Protein AF-A0A1T2L2W0-F1 (afdb_monomer)

Secondary structure (DSSP, 8-state):
--HHHHHHHHHHHHTS---THHHHTT-GGGS-SPPPSS-BTTBEEEEESTTT-EEEEE---HHHHHHHHHTT-SPPSSHHHHHHHHHHHHHHHHHHH--

Sequence (99 aa):
MDYQKLLFGILLFSALHSNATAVNLLNPENRGKPQIDNPTPSLFSVCYGNTCHTVEHVALSPQQWKSVRQFFQPPAESPQQERSQIANAIAYLEVEVEV

Organism: NCBI:txid1918949

pLDDT: mean 80.36, std 19.57, range [44.94, 98.75]

Solvent-accessible surface area (backbone atoms only — not comparable to full-atom values): 6008 Å² total; per-residue (Å²): 135,68,65,67,63,52,52,55,49,54,57,56,58,67,72,71,66,73,62,70,68,69,63,60,77,71,42,71,88,63,43,56,48,80,82,57,93,79,60,45,68,68,43,31,60,44,72,39,63,82,92,52,51,26,32,43,78,48,61,46,53,77,65,56,50,48,56,50,55,49,50,56,59,72,70,62,92,42,74,69,51,39,52,51,31,50,51,55,34,49,57,52,45,54,73,74,64,67,126

Foldseek 3Di:
DDVVVVVVVVVVVVVPPPPPVVVVVPDPVQAADDADPDDDQQWGWDADDPPSRYIDIDHDDPVLVVVLVVLCPPPDPDPVSVVVSVVVSVVSCCVVVHD

Structure (mmCIF, N/CA/C/O backbone):
data_AF-A0A1T2L2W0-F1
#
_entry.id   AF-A0A1T2L2W0-F1
#
loop_
_atom_site.group_PDB
_atom_site.id
_atom_site.type_symbol
_atom_site.label_atom_id
_atom_site.label_alt_id
_atom_site.label_comp_id
_atom_site.label_asym_id
_atom_site.label_entity_id
_atom_site.label_seq_id
_atom_site.pdbx_PDB_ins_code
_atom_site.Cartn_x
_atom_site.Cartn_y
_atom_site.Cartn_z
_atom_site.occupancy
_atom_site.B_iso_or_equiv
_atom_site.auth_seq_id
_atom_site.auth_comp_id
_atom_site.auth_asym_id
_atom_site.auth_atom_id
_atom_site.pdbx_PDB_model_num
ATOM 1 N N . MET A 1 1 ? 47.408 -48.698 -15.181 1.00 51.97 1 MET A N 1
ATOM 2 C CA . MET A 1 1 ? 46.379 -47.639 -15.091 1.00 51.97 1 MET A CA 1
ATOM 3 C C . MET A 1 1 ? 46.982 -46.481 -14.323 1.00 51.97 1 MET A C 1
ATOM 5 O O . MET A 1 1 ? 47.432 -46.670 -13.204 1.00 51.97 1 MET A O 1
ATOM 9 N N . ASP A 1 2 ? 47.122 -45.346 -14.997 1.00 60.72 2 ASP A N 1
ATOM 10 C CA . ASP A 1 2 ? 48.052 -44.265 -14.665 1.00 60.72 2 ASP A CA 1
ATOM 11 C C . ASP A 1 2 ? 47.317 -43.166 -13.873 1.00 60.72 2 ASP A C 1
ATOM 13 O O . ASP A 1 2 ? 46.705 -42.262 -14.446 1.00 60.72 2 ASP A O 1
ATOM 17 N N . TYR A 1 3 ? 47.297 -43.304 -12.541 1.00 57.78 3 TYR A N 1
ATOM 18 C CA . TYR A 1 3 ? 46.549 -42.430 -11.622 1.00 57.78 3 TYR A CA 1
ATOM 19 C C . TYR A 1 3 ? 46.992 -40.960 -11.680 1.00 57.78 3 TYR A C 1
ATOM 21 O O . TYR A 1 3 ? 46.192 -40.073 -11.379 1.00 57.78 3 TYR A O 1
ATOM 29 N N . GLN A 1 4 ? 48.221 -40.676 -12.128 1.00 54.59 4 GLN A N 1
ATOM 30 C CA . GLN A 1 4 ? 48.686 -39.300 -12.319 1.00 54.59 4 GLN A CA 1
ATOM 31 C C . GLN A 1 4 ? 47.921 -38.588 -13.438 1.00 54.59 4 GLN A C 1
ATOM 33 O O . GLN A 1 4 ? 47.531 -37.437 -13.264 1.00 54.59 4 GLN A O 1
ATOM 38 N N . LYS A 1 5 ? 47.621 -39.266 -14.553 1.00 55.09 5 LYS A N 1
ATOM 39 C CA . LYS A 1 5 ? 46.844 -38.666 -15.655 1.00 55.09 5 LYS A CA 1
ATOM 40 C C . LYS A 1 5 ? 45.403 -38.365 -15.242 1.00 55.09 5 LYS A C 1
ATOM 42 O O . LYS A 1 5 ? 44.822 -37.385 -15.697 1.00 55.09 5 LYS A O 1
ATOM 47 N N . LEU A 1 6 ? 44.856 -39.181 -14.343 1.00 55.62 6 LEU A N 1
ATOM 48 C CA . LEU A 1 6 ? 43.502 -39.030 -13.815 1.00 55.62 6 LEU A CA 1
ATOM 49 C C . LEU A 1 6 ? 43.410 -37.858 -12.821 1.00 55.62 6 LEU A C 1
ATOM 51 O O . LEU A 1 6 ? 42.475 -37.066 -12.898 1.00 55.62 6 LEU A O 1
ATOM 55 N N . LEU A 1 7 ? 44.420 -37.686 -11.961 1.00 56.19 7 LEU A N 1
ATOM 56 C CA . LEU A 1 7 ? 44.526 -36.540 -11.047 1.00 56.19 7 LEU A CA 1
ATOM 57 C C . LEU A 1 7 ? 44.754 -35.212 -11.786 1.00 56.19 7 LEU A C 1
ATOM 59 O O . LEU A 1 7 ? 44.098 -34.226 -11.461 1.00 56.19 7 LEU A O 1
ATOM 63 N N . PHE A 1 8 ? 45.611 -35.184 -12.814 1.00 57.62 8 PHE A N 1
ATOM 64 C CA . PHE A 1 8 ? 45.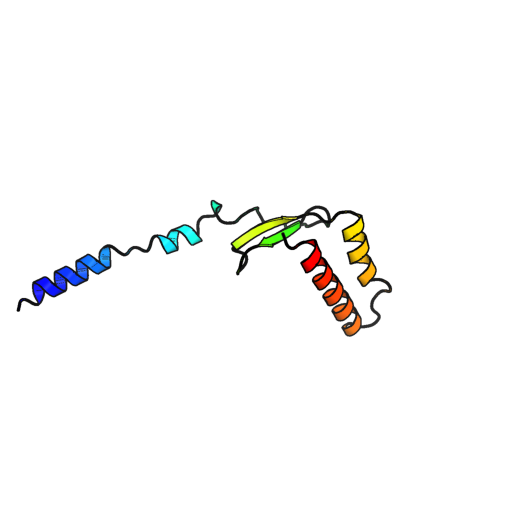789 -33.988 -13.650 1.00 57.62 8 PHE A CA 1
ATOM 65 C C . PHE A 1 8 ? 44.518 -33.630 -14.433 1.00 57.62 8 PHE A C 1
ATOM 67 O O . PHE A 1 8 ? 44.190 -32.450 -14.547 1.00 57.62 8 PHE A O 1
ATOM 74 N N . GLY A 1 9 ? 43.774 -34.632 -14.915 1.00 55.84 9 GLY A N 1
ATOM 75 C CA . GLY A 1 9 ? 42.472 -34.421 -15.546 1.00 55.84 9 GLY A CA 1
ATOM 76 C C . GLY A 1 9 ? 41.468 -33.773 -14.590 1.00 55.84 9 GLY A C 1
ATOM 77 O O . GLY A 1 9 ? 40.894 -32.739 -14.917 1.00 55.84 9 GLY A O 1
ATOM 78 N N . ILE A 1 10 ? 41.308 -34.324 -13.382 1.00 59.69 10 ILE A N 1
ATOM 79 C CA . ILE A 1 10 ? 40.361 -33.808 -12.379 1.00 59.69 10 ILE A CA 1
ATOM 80 C C . ILE A 1 10 ? 40.723 -32.378 -11.942 1.00 59.69 10 ILE A C 1
ATOM 82 O O . ILE A 1 10 ? 39.833 -31.531 -11.858 1.00 59.69 10 ILE A O 1
ATOM 86 N N . LEU A 1 11 ? 42.011 -32.079 -11.735 1.00 53.59 11 LEU A N 1
ATOM 87 C CA . LEU A 1 11 ? 42.461 -30.743 -11.324 1.00 53.59 11 LEU A CA 1
ATOM 88 C C . LEU A 1 11 ? 42.277 -29.678 -12.424 1.00 53.59 11 LEU A C 1
ATOM 90 O O . LEU A 1 11 ? 41.970 -28.525 -12.112 1.00 53.59 11 LEU A O 1
ATOM 94 N N . LEU A 1 12 ? 42.389 -30.052 -13.706 1.00 54.53 12 LEU A N 1
ATOM 95 C CA . LEU A 1 12 ? 42.088 -29.158 -14.833 1.00 54.53 12 LEU A CA 1
ATOM 96 C C . LEU A 1 12 ? 40.580 -28.890 -14.987 1.00 54.53 12 LEU A C 1
ATOM 98 O O . LEU A 1 12 ? 40.194 -27.758 -15.280 1.00 54.53 12 LEU A O 1
ATOM 102 N N . PHE A 1 13 ? 39.715 -29.878 -14.728 1.00 52.91 13 PHE A N 1
ATOM 103 C CA . PHE A 1 13 ? 38.258 -29.67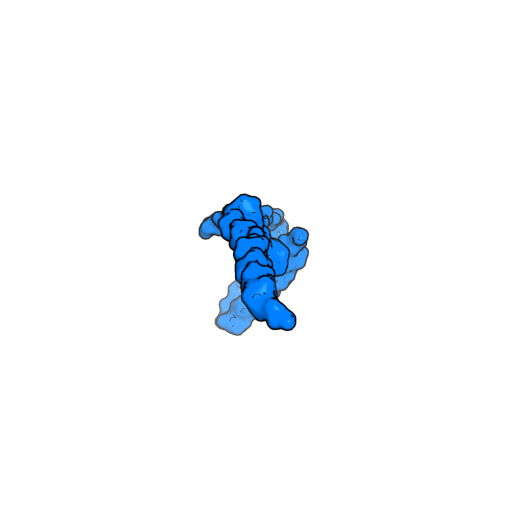6 -14.759 1.00 52.91 13 PHE A CA 1
ATOM 104 C C . PHE A 1 13 ? 37.758 -28.765 -13.626 1.00 52.91 13 PHE A C 1
ATOM 106 O O . PHE A 1 13 ? 36.818 -27.996 -13.834 1.00 52.91 13 PHE A O 1
ATOM 113 N N . SER A 1 14 ? 38.388 -28.785 -12.448 1.00 51.44 14 SER A N 1
ATOM 114 C CA . SER A 1 14 ? 37.998 -27.910 -11.331 1.00 51.44 14 SER A CA 1
ATOM 115 C C . SER A 1 14 ? 38.339 -26.427 -11.540 1.00 51.44 14 SER A C 1
ATOM 117 O O . SER A 1 14 ? 37.695 -25.576 -10.936 1.00 51.44 14 SER A O 1
ATOM 119 N N . ALA A 1 15 ? 39.297 -26.095 -12.413 1.00 49.03 15 ALA A N 1
ATOM 120 C CA . ALA A 1 15 ? 39.714 -24.709 -12.659 1.00 49.03 15 ALA A CA 1
ATOM 121 C C . ALA A 1 15 ? 38.876 -23.974 -13.729 1.00 49.03 15 ALA A C 1
ATOM 123 O O . ALA A 1 15 ? 38.975 -22.755 -13.847 1.00 49.03 15 ALA A O 1
ATOM 124 N N . LEU A 1 16 ? 38.048 -24.689 -14.504 1.00 49.22 16 LEU A N 1
ATOM 125 C CA . LEU A 1 16 ? 37.253 -24.118 -15.605 1.00 49.22 16 LEU A CA 1
ATOM 126 C C . LEU A 1 16 ? 35.778 -23.859 -15.260 1.00 49.22 16 LEU A C 1
ATOM 128 O O . LEU A 1 16 ? 35.072 -23.245 -16.054 1.00 49.22 16 LEU A O 1
AT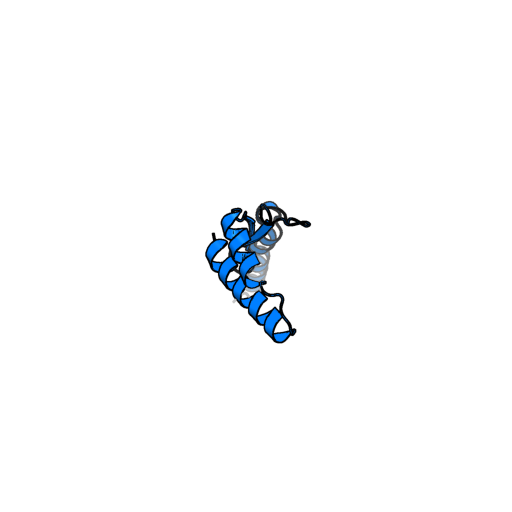OM 132 N N . HIS A 1 17 ? 35.313 -24.245 -14.071 1.00 44.94 17 HIS A N 1
ATOM 133 C CA . HIS A 1 17 ? 33.943 -23.976 -13.615 1.00 44.94 17 HIS A CA 1
ATOM 134 C C . HIS A 1 17 ? 33.884 -22.793 -12.642 1.00 44.94 17 HIS A C 1
ATOM 136 O O . HIS A 1 17 ? 33.222 -22.849 -11.605 1.00 44.94 17 HIS A O 1
ATOM 142 N N . SER A 1 18 ? 34.558 -21.691 -12.983 1.00 45.41 18 SER A N 1
ATOM 143 C CA . SER A 1 18 ? 34.183 -20.385 -12.437 1.00 45.41 18 SER A CA 1
ATOM 144 C C . SER A 1 18 ? 32.758 -20.096 -12.902 1.00 45.41 18 SER A C 1
ATOM 146 O O . SER A 1 18 ? 32.528 -19.673 -14.032 1.00 45.41 18 SER A O 1
ATOM 148 N N . ASN A 1 19 ? 31.789 -20.402 -12.043 1.00 49.94 19 ASN A N 1
ATOM 149 C CA . ASN A 1 19 ? 30.374 -20.162 -12.267 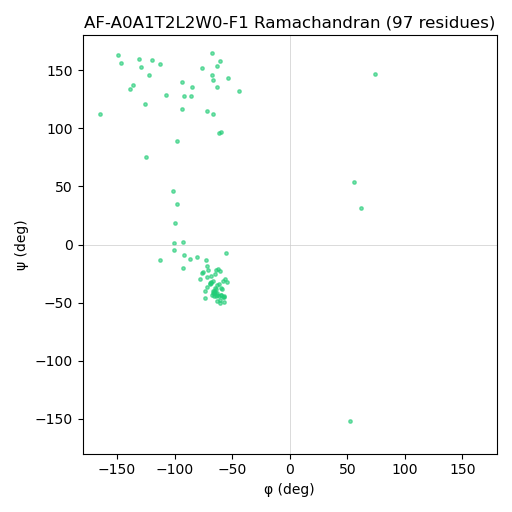1.00 49.94 19 ASN A CA 1
ATOM 150 C C . ASN A 1 19 ? 30.140 -18.657 -12.473 1.00 49.94 19 ASN A C 1
ATOM 152 O O . ASN A 1 19 ? 29.975 -17.898 -11.516 1.00 49.94 19 ASN A O 1
ATOM 156 N N . ALA A 1 20 ? 30.078 -18.229 -13.736 1.00 50.31 20 ALA A N 1
ATOM 157 C CA . ALA A 1 20 ? 29.672 -16.885 -14.152 1.00 50.31 20 ALA A CA 1
ATOM 158 C C . ALA A 1 20 ? 28.277 -16.473 -13.620 1.00 50.31 20 ALA A C 1
ATOM 160 O O . ALA A 1 20 ? 27.881 -15.317 -13.730 1.00 50.31 20 ALA A O 1
ATOM 161 N N . THR A 1 21 ? 27.534 -17.391 -12.996 1.00 50.72 21 THR A N 1
ATOM 162 C CA . THR A 1 21 ? 26.255 -17.132 -12.330 1.00 50.72 21 THR A CA 1
ATOM 163 C C . THR A 1 21 ? 26.387 -16.297 -11.054 1.00 50.72 21 THR A C 1
ATOM 165 O O . THR A 1 21 ? 25.508 -15.482 -10.790 1.00 50.72 21 THR A O 1
ATOM 168 N N . ALA A 1 22 ? 27.479 -16.417 -10.289 1.00 51.84 22 ALA A N 1
ATOM 169 C CA . ALA A 1 22 ? 27.654 -15.636 -9.057 1.00 51.84 22 ALA A CA 1
ATOM 170 C C . ALA A 1 22 ? 27.926 -14.143 -9.330 1.00 51.84 22 ALA A C 1
ATOM 172 O O . ALA A 1 22 ? 27.564 -13.286 -8.527 1.00 51.84 22 ALA A O 1
ATOM 173 N N . VAL A 1 23 ? 28.530 -13.822 -10.480 1.00 48.12 23 VAL A N 1
ATOM 174 C CA . VAL A 1 23 ? 28.919 -12.449 -10.845 1.00 48.12 23 VAL A CA 1
ATOM 175 C C . VAL A 1 23 ? 27.716 -11.626 -11.328 1.00 48.12 23 VAL A C 1
ATOM 177 O O . VAL A 1 23 ? 27.655 -10.426 -11.079 1.00 48.12 23 VAL A O 1
ATOM 180 N N . ASN A 1 24 ? 26.708 -12.261 -11.937 1.00 52.22 24 ASN A N 1
ATOM 181 C CA . ASN A 1 24 ? 25.511 -11.563 -12.428 1.00 52.22 24 ASN A CA 1
ATOM 182 C C . ASN A 1 24 ? 24.515 -11.160 -11.327 1.00 52.22 24 ASN A C 1
ATOM 184 O O . ASN A 1 24 ? 23.771 -10.198 -11.513 1.00 52.22 24 ASN A O 1
ATOM 188 N N . LEU A 1 25 ? 24.511 -11.846 -10.179 1.00 52.84 25 LEU A N 1
ATOM 189 C CA . LEU A 1 25 ? 23.604 -11.547 -9.059 1.00 52.84 25 LEU A CA 1
ATOM 190 C C . LEU A 1 25 ? 23.961 -10.251 -8.315 1.00 52.84 25 LEU A C 1
ATOM 192 O O . LEU A 1 25 ? 23.127 -9.697 -7.605 1.00 52.84 25 LEU A O 1
ATOM 196 N N . LEU A 1 26 ? 25.189 -9.758 -8.481 1.00 54.47 26 LEU A N 1
ATOM 197 C CA . LEU A 1 26 ? 25.653 -8.507 -7.878 1.00 54.47 26 LEU A CA 1
ATOM 198 C C . LEU A 1 26 ? 25.632 -7.329 -8.863 1.00 54.47 26 LEU A C 1
ATOM 200 O O . LEU A 1 26 ? 26.015 -6.224 -8.479 1.00 54.47 26 LEU A O 1
ATOM 204 N N . ASN A 1 27 ? 25.183 -7.534 -10.109 1.00 53.34 27 ASN A N 1
ATOM 205 C CA . ASN A 1 27 ? 25.112 -6.460 -11.093 1.00 53.34 27 ASN A CA 1
ATOM 206 C C . ASN A 1 27 ? 23.961 -5.489 -10.738 1.00 53.34 27 ASN A C 1
ATOM 208 O O . ASN A 1 27 ? 22.795 -5.890 -10.781 1.00 53.34 27 ASN A O 1
ATOM 212 N N . PRO A 1 28 ? 24.244 -4.218 -10.387 1.00 55.09 28 PRO A N 1
ATOM 213 C CA . PRO A 1 28 ? 23.211 -3.235 -10.069 1.00 55.09 28 PRO A CA 1
ATOM 214 C C . PRO A 1 28 ? 22.273 -2.929 -11.239 1.00 55.09 28 PRO A C 1
ATOM 216 O O . PRO A 1 28 ? 21.151 -2.504 -10.989 1.00 55.09 28 PRO A O 1
ATOM 219 N N . GLU A 1 29 ? 22.684 -3.191 -12.481 1.00 53.44 29 GLU A N 1
ATOM 220 C CA . GLU A 1 29 ? 21.853 -2.943 -13.667 1.00 53.44 29 GLU A CA 1
ATOM 221 C C . GLU A 1 29 ? 20.697 -3.944 -13.831 1.00 53.44 29 GLU A C 1
ATOM 223 O O . GLU A 1 29 ? 19.760 -3.675 -14.574 1.00 53.44 29 GLU A O 1
ATOM 228 N N . ASN A 1 30 ? 20.706 -5.061 -13.092 1.00 53.75 30 ASN A N 1
ATOM 229 C CA . ASN A 1 30 ? 19.603 -6.032 -13.072 1.00 53.75 30 ASN A CA 1
ATOM 230 C C . ASN A 1 30 ? 18.576 -5.767 -11.954 1.00 53.75 30 ASN A C 1
ATOM 232 O O . ASN A 1 30 ? 17.636 -6.539 -11.794 1.00 53.75 30 ASN A O 1
ATOM 236 N N . ARG A 1 31 ? 18.741 -4.699 -11.158 1.00 61.31 31 ARG A N 1
ATOM 237 C CA . ARG A 1 31 ? 17.916 -4.414 -9.968 1.00 61.31 31 ARG A CA 1
ATOM 238 C C . ARG A 1 31 ? 16.788 -3.407 -10.225 1.00 61.31 31 ARG A C 1
ATOM 240 O O . ARG A 1 31 ? 16.464 -2.635 -9.337 1.00 61.31 31 ARG A O 1
ATOM 247 N N . GLY A 1 32 ? 16.176 -3.394 -11.409 1.00 73.69 32 GLY A N 1
ATOM 248 C CA . GLY A 1 32 ? 15.025 -2.522 -11.685 1.00 73.69 32 GLY A CA 1
ATOM 249 C C . GLY A 1 32 ? 15.255 -1.038 -11.354 1.00 73.69 32 GLY A C 1
ATOM 250 O O . GLY A 1 32 ? 16.372 -0.525 -11.422 1.00 73.69 32 GLY A O 1
ATOM 251 N N . LYS A 1 33 ? 14.178 -0.329 -11.016 1.00 86.00 33 LYS A N 1
ATOM 252 C CA . LYS A 1 33 ? 14.205 1.084 -10.610 1.00 86.00 33 LYS A CA 1
ATOM 253 C C . LYS A 1 33 ? 14.726 1.221 -9.163 1.00 86.00 33 LYS A C 1
ATOM 255 O O . LYS A 1 33 ? 14.527 0.319 -8.359 1.00 86.00 33 LYS A O 1
ATOM 260 N N . PRO A 1 34 ? 15.359 2.342 -8.769 1.00 89.19 34 PRO A N 1
ATOM 261 C CA . PRO A 1 34 ? 15.804 2.534 -7.383 1.00 89.19 34 PRO A CA 1
ATOM 262 C C . PRO A 1 34 ? 14.624 2.566 -6.399 1.00 89.19 34 PRO A C 1
ATOM 264 O O . PRO A 1 34 ? 13.523 2.972 -6.764 1.00 89.19 34 PRO A O 1
ATOM 267 N N . GLN A 1 35 ? 14.841 2.197 -5.135 1.00 91.75 35 GLN A N 1
ATOM 268 C CA . GLN A 1 35 ? 13.814 2.336 -4.095 1.00 91.75 35 GLN A CA 1
ATOM 269 C C . GLN A 1 35 ? 13.508 3.819 -3.815 1.00 91.75 35 GLN A C 1
ATOM 271 O O . GLN A 1 35 ? 14.410 4.654 -3.799 1.00 91.75 35 GLN A O 1
ATOM 276 N N . ILE A 1 36 ? 12.236 4.144 -3.585 1.00 93.56 36 ILE A N 1
ATOM 277 C CA . ILE A 1 36 ? 11.786 5.477 -3.170 1.00 93.56 36 ILE A CA 1
ATOM 278 C C . ILE A 1 36 ? 11.692 5.519 -1.642 1.00 93.56 36 ILE A C 1
ATOM 280 O O . ILE A 1 36 ? 10.860 4.832 -1.056 1.00 93.56 36 ILE A O 1
ATOM 284 N N . ASP A 1 37 ? 12.499 6.365 -1.002 1.00 93.19 37 ASP A N 1
ATOM 285 C CA . ASP A 1 37 ? 12.540 6.470 0.467 1.00 93.19 37 ASP A CA 1
ATOM 286 C C . ASP A 1 37 ? 11.341 7.225 1.068 1.00 93.19 37 ASP A C 1
ATOM 288 O O . ASP A 1 37 ? 10.988 7.019 2.225 1.00 93.19 37 ASP A O 1
ATOM 292 N N . ASN A 1 38 ? 10.695 8.094 0.281 1.00 95.12 38 ASN A N 1
ATOM 293 C CA . ASN A 1 38 ? 9.541 8.897 0.699 1.00 95.12 38 ASN A CA 1
ATOM 294 C C . ASN A 1 38 ? 8.362 8.667 -0.262 1.00 95.12 38 ASN A C 1
ATOM 296 O O . ASN A 1 38 ? 8.110 9.504 -1.135 1.00 95.12 38 ASN A O 1
ATOM 300 N N . PRO A 1 39 ? 7.675 7.514 -0.170 1.00 95.06 39 PRO A N 1
ATOM 301 C CA . PRO A 1 39 ? 6.621 7.163 -1.109 1.00 95.06 39 PRO A CA 1
ATOM 302 C C . PRO A 1 39 ? 5.404 8.078 -0.957 1.00 95.06 39 PRO A C 1
ATOM 304 O O . PRO A 1 39 ? 5.024 8.490 0.141 1.00 95.06 39 PRO A O 1
ATOM 307 N N . THR A 1 40 ? 4.747 8.343 -2.080 1.00 96.88 40 THR A N 1
ATOM 308 C CA . THR A 1 40 ? 3.417 8.959 -2.121 1.00 96.88 40 THR A CA 1
ATOM 309 C C . THR A 1 40 ? 2.453 8.000 -2.815 1.00 96.88 40 THR A C 1
ATOM 311 O O . THR A 1 40 ? 2.897 7.174 -3.610 1.00 96.88 40 THR A O 1
ATOM 314 N N . PRO A 1 41 ? 1.130 8.111 -2.612 1.00 95.38 41 PRO A N 1
ATOM 315 C CA . PRO A 1 41 ? 0.177 7.284 -3.355 1.00 95.38 41 PRO A CA 1
ATOM 316 C C . PRO A 1 41 ? 0.318 7.416 -4.878 1.00 95.38 41 PRO A C 1
ATOM 318 O O . PRO A 1 41 ? 0.063 6.464 -5.603 1.00 95.38 41 PRO A O 1
ATOM 321 N N . SER A 1 42 ? 0.757 8.579 -5.367 1.00 95.75 42 SER A N 1
ATOM 322 C CA . SER A 1 42 ? 1.015 8.838 -6.787 1.00 95.75 42 SER A CA 1
ATOM 323 C C . SER A 1 42 ? 2.356 8.310 -7.301 1.00 95.75 42 SER A C 1
ATOM 325 O O . SER A 1 42 ? 2.578 8.361 -8.506 1.00 95.75 42 SER A O 1
ATOM 327 N N . LEU A 1 43 ? 3.263 7.873 -6.421 1.00 95.31 43 LEU A N 1
ATOM 328 C CA . LEU A 1 43 ? 4.562 7.321 -6.802 1.00 95.31 43 LEU A CA 1
ATOM 329 C C . LEU A 1 43 ? 5.211 6.580 -5.623 1.00 95.31 43 LEU A C 1
ATOM 331 O O . LEU A 1 43 ? 5.635 7.208 -4.645 1.00 95.31 43 LEU A O 1
ATOM 335 N N . PHE A 1 44 ? 5.323 5.259 -5.736 1.00 94.88 44 PHE A N 1
ATOM 336 C CA . PHE A 1 44 ? 5.978 4.396 -4.752 1.00 94.88 44 PHE A CA 1
ATOM 337 C C . PHE A 1 44 ? 6.617 3.172 -5.413 1.00 94.88 44 PHE A C 1
ATOM 339 O O . PHE A 1 44 ? 6.340 2.860 -6.572 1.00 94.88 44 PHE A O 1
ATOM 346 N N . SER A 1 45 ? 7.520 2.512 -4.686 1.00 93.12 45 SER A N 1
ATOM 347 C CA . SER A 1 45 ? 8.227 1.323 -5.164 1.00 93.12 45 SER A CA 1
ATOM 348 C C . SER A 1 45 ? 7.514 0.039 -4.741 1.00 93.12 45 SER A C 1
ATOM 350 O O . SER A 1 45 ? 7.085 -0.063 -3.593 1.00 93.12 45 SER A O 1
ATOM 352 N N . VAL A 1 46 ? 7.453 -0.953 -5.631 1.00 90.81 46 VAL A N 1
ATOM 353 C CA . VAL A 1 46 ? 7.007 -2.324 -5.335 1.00 90.81 46 VAL A CA 1
ATOM 354 C C . VAL A 1 46 ? 8.020 -3.344 -5.834 1.00 90.81 46 VAL A C 1
ATOM 356 O O . VAL A 1 46 ? 8.762 -3.094 -6.781 1.00 90.81 46 VAL A O 1
ATOM 359 N N . CYS A 1 47 ? 8.056 -4.497 -5.177 1.00 89.00 47 CYS A N 1
ATOM 360 C CA . CYS A 1 47 ? 8.849 -5.639 -5.603 1.00 89.00 47 CYS A CA 1
ATOM 361 C C . CYS A 1 47 ? 8.058 -6.475 -6.610 1.00 89.00 47 CYS A C 1
ATOM 363 O O . CYS A 1 47 ? 6.942 -6.891 -6.315 1.00 89.00 47 CYS A O 1
ATOM 365 N N . TYR A 1 48 ? 8.663 -6.761 -7.758 1.00 85.25 48 TYR A N 1
ATOM 366 C CA . TYR A 1 48 ? 8.111 -7.596 -8.816 1.00 85.25 48 TYR A CA 1
ATOM 367 C C . TYR A 1 48 ? 9.035 -8.785 -9.114 1.00 85.25 48 TYR A C 1
ATOM 369 O O . TYR A 1 48 ? 10.265 -8.695 -9.022 1.00 85.25 48 TYR A O 1
ATOM 377 N N . GLY A 1 49 ? 8.428 -9.921 -9.464 1.00 81.69 49 GLY A N 1
ATOM 378 C CA . GLY A 1 49 ? 9.119 -11.196 -9.639 1.00 81.69 49 GLY A CA 1
ATOM 379 C C . GLY A 1 49 ? 9.530 -11.840 -8.307 1.00 81.69 49 GLY A C 1
ATOM 380 O O . GLY A 1 49 ? 9.850 -11.161 -7.329 1.00 81.69 49 GLY A O 1
ATOM 381 N N . ASN A 1 50 ? 9.513 -13.176 -8.268 1.00 80.31 50 ASN A N 1
ATOM 382 C CA . ASN A 1 50 ? 9.826 -13.974 -7.075 1.00 80.31 50 ASN A CA 1
ATOM 383 C C . ASN A 1 50 ? 11.076 -13.451 -6.343 1.00 80.31 50 ASN A C 1
ATOM 385 O O . ASN A 1 50 ? 12.112 -13.214 -6.965 1.00 80.31 50 ASN A O 1
ATOM 389 N N . THR A 1 51 ? 10.985 -13.298 -5.019 1.00 81.25 51 THR A N 1
ATOM 390 C CA . THR A 1 51 ? 12.083 -12.792 -4.171 1.00 81.25 51 THR A CA 1
ATOM 391 C C . THR A 1 51 ? 12.521 -11.353 -4.516 1.00 81.25 51 THR A C 1
ATOM 393 O O . THR A 1 51 ? 13.681 -11.005 -4.324 1.00 81.25 51 THR A O 1
ATOM 396 N N . CYS A 1 52 ? 11.607 -10.494 -4.996 1.00 86.06 52 CYS A N 1
ATOM 397 C CA . CYS A 1 52 ? 11.895 -9.103 -5.384 1.00 86.06 52 CYS A CA 1
ATOM 398 C C . CYS A 1 52 ? 13.018 -9.013 -6.427 1.00 86.06 52 CYS A C 1
ATOM 400 O O . CYS A 1 52 ? 14.031 -8.340 -6.232 1.00 86.06 52 CYS A O 1
ATOM 402 N N . HIS A 1 53 ? 12.862 -9.744 -7.532 1.00 85.06 53 HIS A N 1
ATOM 403 C CA . HIS A 1 53 ? 13.869 -9.752 -8.592 1.00 85.06 53 HIS A CA 1
ATOM 404 C C . HIS A 1 53 ? 14.065 -8.360 -9.209 1.00 85.06 53 HIS A C 1
ATOM 406 O O . HIS A 1 53 ? 15.176 -7.988 -9.586 1.00 85.06 53 HIS A O 1
ATOM 412 N N . THR A 1 54 ? 12.988 -7.580 -9.285 1.00 87.44 54 THR A N 1
ATOM 413 C CA . THR A 1 54 ? 12.973 -6.245 -9.877 1.00 87.44 54 THR A CA 1
ATOM 414 C C . THR A 1 54 ? 12.177 -5.304 -8.983 1.00 87.44 54 THR A C 1
ATOM 416 O O . THR A 1 54 ? 11.116 -5.663 -8.482 1.00 87.44 54 THR A O 1
ATOM 419 N N . VAL A 1 55 ? 12.679 -4.088 -8.778 1.00 90.56 55 VAL A N 1
ATOM 420 C CA . VAL A 1 55 ? 11.899 -3.013 -8.160 1.00 90.56 55 VAL A CA 1
ATOM 421 C C . VAL A 1 55 ? 11.214 -2.214 -9.261 1.00 90.56 55 VAL A C 1
ATOM 423 O O . VAL A 1 55 ? 11.865 -1.738 -10.192 1.00 90.56 55 VAL A O 1
ATOM 426 N N . GLU A 1 56 ? 9.907 -2.039 -9.134 1.00 90.62 56 GLU A N 1
ATOM 427 C CA . GLU A 1 56 ? 9.087 -1.238 -10.033 1.00 90.62 56 GLU A CA 1
ATOM 428 C C . GLU A 1 56 ? 8.550 0.007 -9.333 1.00 90.62 56 GLU A C 1
ATOM 430 O O . GLU A 1 56 ? 8.427 0.057 -8.112 1.00 90.62 56 GLU A O 1
ATOM 435 N N . HIS A 1 57 ? 8.244 1.039 -10.117 1.00 93.31 57 HIS A N 1
ATOM 436 C CA . HIS A 1 57 ? 7.578 2.255 -9.646 1.00 93.31 57 HIS A CA 1
ATOM 437 C C . HIS A 1 57 ? 6.152 2.251 -10.149 1.00 93.31 57 HIS A C 1
ATOM 439 O O . HIS A 1 57 ? 5.930 2.115 -11.353 1.00 93.31 57 HIS A O 1
ATOM 445 N N . VAL A 1 58 ? 5.224 2.449 -9.226 1.00 93.19 58 VAL A N 1
ATOM 446 C CA . VAL A 1 58 ? 3.783 2.369 -9.442 1.00 93.19 58 VAL A CA 1
ATOM 447 C C . VAL A 1 58 ? 3.097 3.604 -8.870 1.00 93.19 58 VAL A C 1
ATOM 449 O O . VAL A 1 58 ? 3.649 4.322 -8.030 1.00 93.19 58 VAL A O 1
ATOM 452 N N . ALA A 1 59 ? 1.885 3.858 -9.348 1.00 94.56 59 ALA A N 1
ATOM 453 C CA . ALA A 1 59 ? 1.064 4.986 -8.945 1.00 94.56 59 ALA A CA 1
ATOM 454 C C . ALA A 1 59 ? -0.385 4.529 -8.785 1.00 94.56 59 ALA A C 1
ATOM 456 O O . ALA A 1 59 ? -0.931 3.874 -9.670 1.00 94.56 59 ALA A O 1
ATOM 457 N N . LEU A 1 60 ? -1.025 4.928 -7.690 1.00 95.62 60 LEU A N 1
ATOM 458 C CA . LEU A 1 60 ? -2.472 4.844 -7.553 1.00 95.62 60 LEU A CA 1
ATOM 459 C C . LEU A 1 60 ? -3.104 6.086 -8.172 1.00 95.62 60 LEU A C 1
ATOM 461 O O . LEU A 1 60 ? -2.708 7.224 -7.894 1.00 95.62 60 LEU A O 1
ATOM 465 N N . SER A 1 61 ? -4.162 5.879 -8.949 1.00 96.12 61 SER A N 1
ATOM 466 C CA . SER A 1 61 ? -5.060 6.969 -9.314 1.00 96.12 61 SER A CA 1
ATOM 467 C C . SER A 1 61 ? -5.693 7.592 -8.056 1.00 96.12 61 SER A C 1
ATOM 469 O O . SER A 1 61 ? -5.827 6.932 -7.017 1.00 96.12 61 SER A O 1
ATOM 471 N N . PRO A 1 62 ? -6.177 8.846 -8.128 1.00 96.50 62 PRO A N 1
ATOM 472 C CA . PRO A 1 62 ? -6.882 9.469 -7.008 1.00 96.50 62 PRO A CA 1
ATOM 473 C C . PRO A 1 62 ? -8.074 8.646 -6.497 1.00 96.50 62 PRO A C 1
ATOM 475 O O . PRO A 1 62 ? -8.364 8.663 -5.299 1.00 96.50 62 PRO A O 1
ATOM 478 N N . GLN A 1 63 ? -8.748 7.915 -7.393 1.00 96.62 63 GLN A N 1
ATOM 479 C CA . GLN A 1 63 ? -9.880 7.060 -7.050 1.00 96.62 63 GLN A CA 1
ATOM 480 C C . GLN A 1 63 ? -9.436 5.784 -6.327 1.00 96.62 63 GLN A C 1
ATOM 482 O O . GLN A 1 63 ? -9.999 5.481 -5.279 1.00 96.62 63 GLN A O 1
ATOM 487 N N . GLN A 1 64 ? -8.400 5.091 -6.808 1.00 96.75 64 GLN A N 1
ATOM 488 C CA . GLN A 1 64 ? -7.840 3.927 -6.105 1.00 96.75 64 GLN A CA 1
ATOM 489 C C . GLN A 1 64 ? -7.335 4.319 -4.712 1.00 96.75 64 GLN A C 1
ATOM 491 O O . GLN A 1 64 ? -7.658 3.670 -3.719 1.00 96.75 64 GLN A O 1
ATOM 496 N N . TRP A 1 65 ? -6.636 5.455 -4.596 1.00 97.00 65 TRP A N 1
ATOM 497 C CA . TRP A 1 65 ? -6.196 5.948 -3.291 1.00 97.00 65 TRP A CA 1
ATOM 498 C C . TRP A 1 65 ? -7.372 6.303 -2.369 1.00 97.00 65 TRP A C 1
ATOM 500 O O . TRP A 1 65 ? -7.297 6.117 -1.154 1.00 97.00 65 TRP A O 1
ATOM 510 N N . LYS A 1 66 ? -8.483 6.813 -2.916 1.00 97.62 66 LYS A N 1
ATOM 511 C CA . LYS A 1 66 ? -9.710 7.035 -2.140 1.00 97.62 66 LYS A CA 1
ATOM 512 C C . LYS A 1 66 ? -10.280 5.716 -1.611 1.00 97.62 66 LYS A C 1
ATOM 514 O O . LYS A 1 66 ? -10.635 5.688 -0.434 1.00 97.62 66 LYS A O 1
ATOM 519 N N . SER A 1 67 ? -10.324 4.660 -2.424 1.00 97.50 67 SER A N 1
ATOM 520 C CA . SER A 1 67 ? -10.768 3.323 -2.002 1.00 97.50 67 SER A CA 1
ATOM 521 C C . SER A 1 67 ? -9.920 2.786 -0.847 1.00 97.50 67 SER A C 1
ATOM 523 O O . SER A 1 67 ? -10.471 2.370 0.168 1.00 97.50 67 SER A O 1
ATOM 525 N N . VAL A 1 68 ? -8.587 2.908 -0.926 1.00 97.56 68 VAL A N 1
ATOM 526 C CA . VAL A 1 68 ? -7.686 2.498 0.171 1.00 97.56 68 VAL A CA 1
ATOM 527 C C . VAL A 1 68 ? -8.034 3.219 1.478 1.00 97.56 68 VAL A C 1
ATOM 529 O O . VAL A 1 68 ? -8.148 2.592 2.529 1.00 97.56 68 VAL A O 1
ATOM 532 N N . ARG A 1 69 ? -8.266 4.539 1.430 1.00 97.81 69 ARG A N 1
ATOM 533 C CA . ARG A 1 69 ? -8.614 5.319 2.633 1.00 97.81 69 ARG A CA 1
ATOM 534 C C . ARG A 1 69 ? -9.955 4.924 3.251 1.00 97.81 69 ARG A C 1
ATOM 536 O O . ARG A 1 69 ? -10.139 5.140 4.446 1.00 97.81 69 ARG A O 1
ATOM 543 N N . GLN A 1 70 ? -10.884 4.367 2.473 1.00 98.25 70 GLN A N 1
ATOM 544 C CA . GLN A 1 70 ? -12.194 3.956 2.984 1.00 98.25 70 GLN A CA 1
ATOM 545 C C . GLN A 1 70 ? -12.107 2.767 3.946 1.00 98.25 70 GLN A C 1
ATOM 547 O O . GLN A 1 70 ? -12.925 2.694 4.857 1.00 98.25 70 GLN A O 1
ATOM 552 N N . PHE A 1 71 ? -11.096 1.899 3.828 1.00 98.44 71 PHE A N 1
ATOM 553 C CA . PHE A 1 71 ? -10.901 0.798 4.781 1.00 98.44 71 PHE A CA 1
ATOM 554 C C . PHE A 1 71 ? -10.598 1.278 6.207 1.00 98.44 71 PHE A C 1
ATOM 556 O O . PHE A 1 71 ? -10.858 0.551 7.160 1.00 98.44 71 PHE A O 1
ATOM 563 N N . PHE A 1 72 ? -10.107 2.510 6.360 1.00 98.19 72 PHE A N 1
ATOM 564 C CA . PHE A 1 72 ? -9.755 3.121 7.645 1.00 98.19 72 PHE A CA 1
ATOM 565 C C . PHE A 1 72 ? -10.842 4.073 8.173 1.00 98.19 72 PHE A C 1
ATOM 567 O O . PHE A 1 72 ? -10.561 4.951 8.992 1.00 98.19 72 PHE A O 1
ATOM 574 N N . GLN A 1 73 ? -12.074 3.961 7.661 1.00 97.44 73 GLN A N 1
ATOM 575 C CA . GLN A 1 73 ? -13.220 4.767 8.078 1.00 97.44 73 GLN A CA 1
ATOM 576 C C . GLN A 1 73 ? -14.396 3.858 8.488 1.00 97.44 73 GLN A C 1
ATOM 578 O O . GLN A 1 73 ? -14.876 3.088 7.655 1.00 97.44 73 GLN A O 1
ATOM 583 N N . PRO A 1 74 ? -14.894 3.944 9.738 1.00 97.25 74 PRO A N 1
ATOM 584 C CA . PRO A 1 74 ? -14.397 4.792 10.828 1.00 97.25 74 PRO A CA 1
ATOM 585 C C . PRO A 1 74 ? -13.004 4.351 11.327 1.00 97.25 74 PRO A C 1
ATOM 587 O O . PRO A 1 74 ? -12.576 3.229 11.028 1.00 97.25 74 PRO A O 1
ATOM 590 N N . PRO A 1 75 ? -12.298 5.207 12.092 1.00 97.94 75 PRO A N 1
ATOM 591 C CA . PRO A 1 75 ? -11.055 4.822 12.751 1.00 97.94 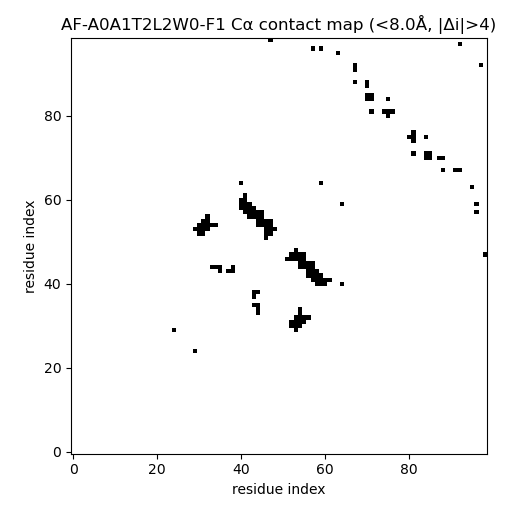75 PRO A CA 1
ATOM 592 C C . PRO A 1 75 ? -11.245 3.564 13.601 1.00 97.94 75 PRO A C 1
ATOM 594 O O . PRO A 1 75 ? -12.292 3.378 14.221 1.00 97.94 75 PRO A O 1
ATOM 597 N N . ALA A 1 76 ? -10.233 2.702 13.633 1.00 98.06 76 ALA A N 1
ATOM 598 C CA . ALA A 1 76 ? -10.266 1.519 14.475 1.00 98.06 76 ALA A CA 1
ATOM 599 C C . ALA A 1 76 ? -10.327 1.892 15.966 1.00 98.06 76 ALA A C 1
ATOM 601 O O . ALA A 1 76 ? -9.568 2.735 16.441 1.00 98.06 76 ALA A O 1
ATOM 602 N N . GLU A 1 77 ? -11.191 1.209 16.714 1.00 98.50 77 GLU A N 1
ATOM 603 C CA . GLU A 1 77 ? -11.340 1.398 18.163 1.00 98.50 77 GLU A CA 1
ATOM 604 C C . GLU A 1 77 ? -10.442 0.439 18.964 1.00 98.50 77 GLU A C 1
ATOM 606 O O . GLU A 1 77 ? -10.303 0.562 20.180 1.00 98.50 77 GLU A O 1
ATOM 611 N N . SER A 1 78 ? -9.820 -0.534 18.289 1.00 98.56 78 SER A N 1
ATOM 612 C CA . SER A 1 78 ? -8.916 -1.513 18.892 1.00 98.56 78 SER A CA 1
ATOM 613 C C . SER A 1 78 ? -7.785 -1.920 17.940 1.00 98.56 78 SER A C 1
ATOM 615 O O . SER A 1 78 ? -7.973 -1.903 16.719 1.00 98.56 78 SER A O 1
ATOM 617 N N . PRO A 1 79 ? -6.640 -2.395 18.466 1.00 98.44 79 PRO A N 1
ATOM 618 C CA . PRO A 1 79 ? -5.556 -2.931 17.638 1.00 98.44 79 PRO A CA 1
ATOM 619 C C . PRO A 1 79 ? -5.981 -4.110 16.748 1.00 98.44 79 PRO A C 1
ATOM 621 O O . PRO A 1 79 ? -5.436 -4.321 15.668 1.00 98.44 79 PRO A O 1
ATOM 624 N N . GLN A 1 80 ? -6.940 -4.924 17.194 1.00 98.62 80 GLN A N 1
ATOM 625 C CA . GLN A 1 80 ? -7.466 -6.043 16.410 1.00 98.62 80 GLN A CA 1
ATOM 626 C C . GLN A 1 80 ? -8.248 -5.540 15.193 1.00 98.62 80 GLN A C 1
ATOM 628 O O . GLN A 1 80 ? -8.064 -6.054 14.089 1.00 98.62 80 GLN A O 1
ATOM 633 N N . GLN A 1 81 ? -9.081 -4.515 15.383 1.00 98.62 81 GLN A N 1
ATOM 634 C CA . GLN A 1 81 ? -9.812 -3.880 14.291 1.00 98.62 81 GLN A CA 1
ATOM 635 C C . GLN A 1 81 ? -8.859 -3.171 13.324 1.00 98.62 81 GLN A 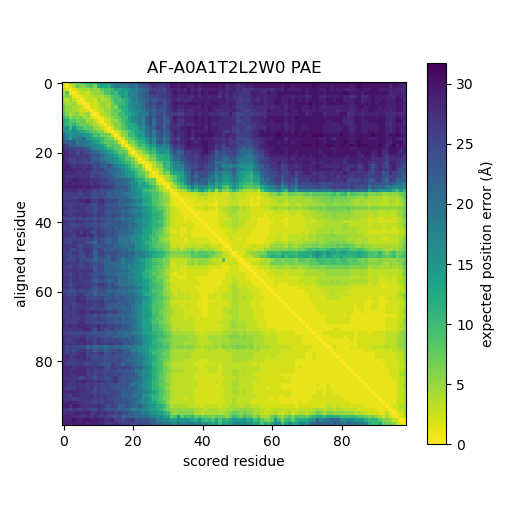C 1
ATOM 637 O O . GLN A 1 81 ? -9.014 -3.326 12.117 1.00 98.62 81 GLN A O 1
ATOM 642 N N . GLU A 1 82 ? -7.843 -2.471 13.833 1.00 98.56 82 GLU A N 1
ATOM 643 C CA . GLU A 1 82 ? -6.817 -1.816 13.012 1.00 98.56 82 GLU A CA 1
ATOM 644 C C . GLU A 1 82 ? -6.109 -2.827 12.100 1.00 98.56 82 GLU A C 1
ATOM 646 O O . GLU A 1 82 ? -6.052 -2.636 10.887 1.00 98.56 82 GLU A O 1
ATOM 651 N N . ARG A 1 83 ? -5.650 -3.959 12.653 1.00 98.56 83 ARG A N 1
ATOM 652 C CA . ARG A 1 83 ? -5.018 -5.030 11.862 1.00 98.56 83 ARG A CA 1
ATOM 653 C C . ARG A 1 83 ? -5.946 -5.592 10.785 1.00 98.56 83 ARG A C 1
ATOM 655 O O . ARG A 1 83 ? -5.475 -5.894 9.694 1.00 98.56 83 ARG A O 1
ATOM 662 N N . SER A 1 84 ? -7.243 -5.713 11.073 1.00 98.62 84 SER A N 1
ATOM 663 C CA . SER A 1 84 ? -8.240 -6.146 10.085 1.00 98.62 84 SER A CA 1
ATOM 664 C C . SER A 1 84 ? -8.406 -5.120 8.955 1.00 98.62 84 SER A C 1
ATOM 666 O O . SER A 1 84 ? -8.396 -5.484 7.781 1.00 98.62 84 SER A O 1
ATOM 668 N N . GLN A 1 85 ? -8.478 -3.826 9.287 1.00 98.75 85 GLN A N 1
ATOM 669 C CA . GLN A 1 85 ? -8.531 -2.747 8.293 1.00 98.75 85 GLN A CA 1
ATOM 670 C C . GLN A 1 85 ? -7.275 -2.728 7.408 1.00 98.75 85 GLN A C 1
ATOM 672 O O . GLN A 1 85 ? -7.396 -2.657 6.186 1.00 98.75 85 GLN A O 1
ATOM 677 N N . ILE A 1 86 ? -6.085 -2.871 8.007 1.00 98.38 86 ILE A N 1
ATOM 678 C CA . ILE A 1 86 ? -4.808 -2.962 7.282 1.00 98.38 86 ILE A CA 1
ATOM 679 C C . ILE A 1 86 ? -4.801 -4.168 6.338 1.00 98.38 86 ILE A C 1
ATOM 681 O O . ILE A 1 86 ? -4.462 -4.009 5.169 1.00 98.38 86 ILE A O 1
ATOM 685 N N . ALA A 1 87 ? -5.199 -5.353 6.810 1.00 98.31 87 ALA A N 1
ATOM 686 C CA . ALA A 1 87 ? -5.219 -6.561 5.985 1.00 98.31 87 ALA A CA 1
ATOM 687 C C . ALA A 1 87 ? -6.127 -6.403 4.754 1.00 98.31 87 ALA A C 1
ATOM 689 O O . ALA A 1 87 ? -5.720 -6.739 3.645 1.00 98.31 87 ALA A O 1
ATOM 690 N N . ASN A 1 88 ? -7.319 -5.822 4.926 1.00 98.25 88 ASN A N 1
ATOM 691 C CA . ASN A 1 88 ? -8.234 -5.559 3.811 1.00 98.25 88 ASN A CA 1
ATOM 692 C C . ASN A 1 88 ? -7.665 -4.528 2.823 1.00 98.25 88 ASN A C 1
ATOM 694 O O . ASN A 1 88 ? -7.797 -4.697 1.612 1.00 98.25 88 ASN A O 1
ATOM 698 N N . ALA A 1 89 ? -7.008 -3.478 3.327 1.00 97.62 89 ALA A N 1
ATOM 699 C CA . ALA A 1 89 ? -6.361 -2.480 2.482 1.00 97.62 89 ALA A CA 1
ATOM 700 C C . ALA A 1 89 ? -5.187 -3.070 1.679 1.00 97.62 89 ALA A C 1
ATOM 702 O O . ALA A 1 89 ? -5.050 -2.752 0.500 1.00 97.62 89 ALA A O 1
ATOM 703 N N . ILE A 1 90 ? -4.374 -3.943 2.288 1.00 95.19 90 ILE A N 1
ATOM 704 C CA . ILE A 1 90 ? -3.288 -4.660 1.600 1.00 95.19 90 ILE A CA 1
ATOM 705 C C . ILE A 1 90 ? -3.863 -5.566 0.511 1.00 95.19 90 ILE A C 1
ATOM 707 O O . ILE A 1 90 ? -3.425 -5.467 -0.628 1.00 95.19 90 ILE A O 1
ATOM 711 N N . ALA A 1 91 ? -4.888 -6.364 0.821 1.00 95.94 91 ALA A N 1
ATOM 712 C CA . ALA A 1 91 ? -5.517 -7.251 -0.159 1.00 95.94 91 ALA A CA 1
ATOM 713 C C . ALA A 1 91 ? -6.074 -6.484 -1.375 1.00 95.94 91 ALA A C 1
ATOM 715 O O . ALA A 1 91 ? -5.959 -6.937 -2.509 1.00 95.94 91 ALA A O 1
ATOM 716 N N . TYR A 1 92 ? -6.649 -5.296 -1.158 1.00 95.94 92 TYR A N 1
ATOM 717 C CA . TYR A 1 92 ? -7.065 -4.417 -2.254 1.00 95.94 92 TYR A CA 1
ATOM 718 C C . TYR A 1 92 ? -5.873 -3.925 -3.091 1.00 95.94 92 TYR A C 1
ATOM 720 O O . TYR A 1 92 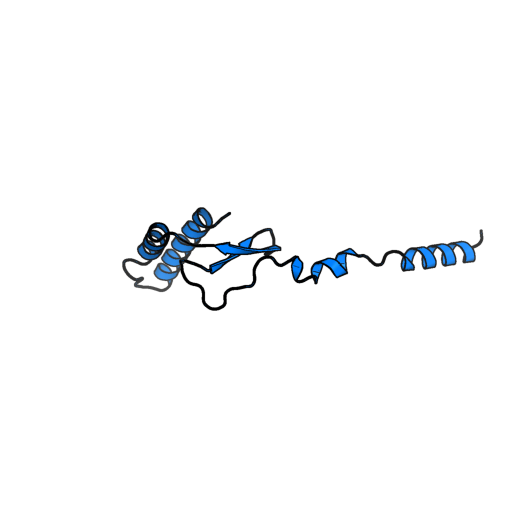? -5.938 -3.935 -4.317 1.00 95.94 92 TYR A O 1
ATOM 728 N N . LEU A 1 93 ? -4.783 -3.506 -2.440 1.00 94.00 93 LEU A N 1
ATOM 729 C CA . LEU A 1 93 ? -3.573 -3.043 -3.123 1.00 94.00 93 LEU A CA 1
ATOM 730 C C . LEU A 1 93 ? -2.908 -4.150 -3.941 1.00 94.00 93 LEU A C 1
ATOM 732 O O . LEU A 1 93 ? -2.444 -3.862 -5.035 1.00 94.00 93 LEU A O 1
ATOM 736 N N . GLU A 1 94 ? -2.885 -5.387 -3.451 1.00 90.81 94 GLU A N 1
ATOM 737 C CA . GLU A 1 94 ? -2.359 -6.530 -4.205 1.00 90.81 94 GLU A CA 1
ATOM 738 C C . GLU A 1 94 ? -3.098 -6.681 -5.542 1.00 90.81 94 GLU A C 1
ATOM 740 O O . GLU A 1 94 ? -2.460 -6.757 -6.579 1.00 90.81 94 GLU A O 1
ATOM 745 N N . VAL A 1 95 ? -4.429 -6.570 -5.562 1.00 91.00 95 VAL A N 1
ATOM 746 C CA . VAL A 1 95 ? -5.210 -6.673 -6.810 1.00 91.00 95 VAL A CA 1
ATOM 747 C C . VAL A 1 95 ? -5.003 -5.481 -7.756 1.00 91.00 95 VAL A C 1
ATOM 749 O O . VAL A 1 95 ? -5.069 -5.635 -8.972 1.00 91.00 95 VAL A O 1
ATOM 752 N N . GLU A 1 96 ? -4.802 -4.278 -7.219 1.00 88.62 96 GLU A N 1
ATOM 753 C CA . GLU A 1 96 ? -4.769 -3.036 -8.011 1.00 88.62 96 GLU A CA 1
ATOM 754 C C . GLU A 1 96 ? -3.362 -2.625 -8.463 1.00 88.62 96 GLU A C 1
ATOM 756 O O . GLU A 1 96 ? -3.222 -1.804 -9.371 1.00 88.62 96 GLU A O 1
ATOM 761 N N . VAL A 1 97 ? -2.330 -3.138 -7.791 1.00 82.06 97 VAL A N 1
ATOM 762 C CA . VAL A 1 97 ? -0.921 -2.770 -7.995 1.00 82.06 97 VAL A CA 1
ATOM 763 C C . VAL A 1 97 ? -0.110 -3.923 -8.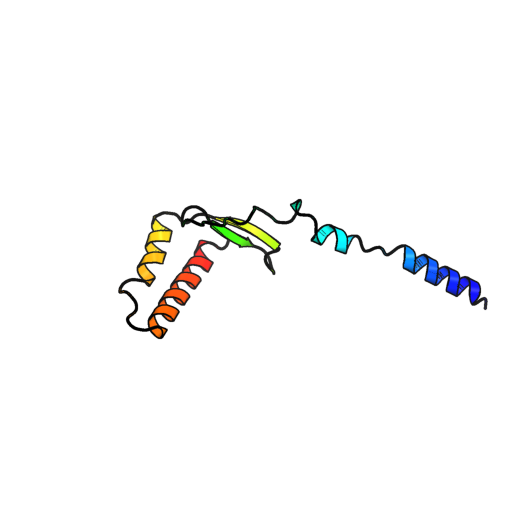589 1.00 82.06 97 VAL A C 1
ATOM 765 O O . VAL A 1 97 ? 1.003 -3.685 -9.054 1.00 82.06 97 VAL A O 1
ATOM 768 N N . GLU A 1 98 ? -0.633 -5.151 -8.606 1.00 64.12 98 GLU A N 1
ATOM 769 C CA . GLU A 1 98 ? 0.022 -6.270 -9.285 1.00 64.12 98 GLU A CA 1
ATOM 770 C C . GLU A 1 98 ? 0.032 -6.022 -10.803 1.00 64.12 98 GLU A C 1
ATOM 772 O O . GLU A 1 98 ? -1.007 -5.934 -11.460 1.00 64.12 98 GLU A O 1
ATOM 777 N N . VAL A 1 99 ? 1.246 -5.802 -11.318 1.00 52.31 99 VAL A N 1
ATOM 778 C CA . VAL A 1 99 ? 1.568 -5.495 -12.720 1.00 52.31 99 VAL A CA 1
ATOM 779 C C . VAL A 1 99 ? 1.947 -6.771 -13.454 1.00 52.31 99 VAL A C 1
ATOM 781 O O . VAL A 1 99 ? 2.686 -7.578 -12.848 1.00 52.31 99 VAL A O 1
#

Mean predicted aligned error: 13.28 Å

Nearest PDB structures (foldseek):
  4v7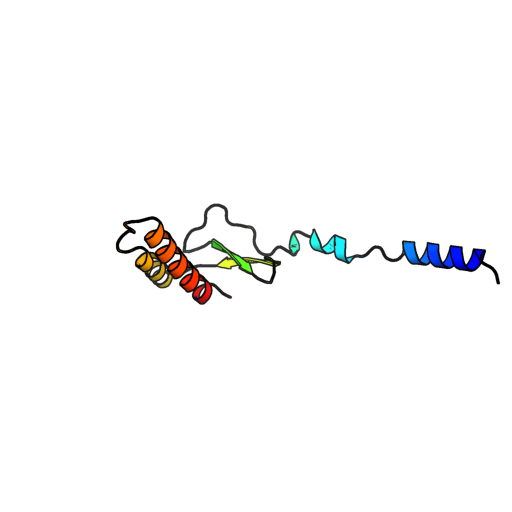e-assembly1_Cr  TM=2.209E-01  e=8.353E+00  Triticum aestivum

Radius of gyration: 25.03 Å; Cα contacts (8 Å, |Δi|>4): 77; chains: 1; bounding box: 63×57×34 Å